Protein AF-A0A6I3FKN2-F1 (afdb_monomer)

Foldseek 3Di:
DEEEQEAAQPEPPPCNHPVNSVVVQVPDPDNYDYHYDHDYPCLCVDPPHPSVVRVVVSVVVSCCVVPND

Secondary structure (DSSP, 8-state):
--EEEEEETT--STT--HHHHHHHHHT--SSEEEEEESS-GGGGTSTTSHHHHHHHHHHHHHHHHHH--

Solvent-accessible surface area (backbone atoms only — not comparable to full-atom values): 4068 Å² total; per-residue (Å²): 110,80,42,82,45,77,41,36,64,57,19,78,50,87,84,45,32,51,70,51,47,50,52,57,57,66,68,54,92,47,60,70,46,80,45,81,36,68,39,38,80,61,32,71,76,43,83,90,36,69,37,23,51,53,52,52,52,51,51,52,53,49,50,42,75,75,69,57,127

Radius of gyration: 12.51 Å; Cα contacts (8 Å, |Δi|>4): 88; chains: 1; bounding box: 21×29×31 Å

Nearest PDB structures (foldseek):
  6ecf-assembly2_B  TM=6.279E-01  e=6.506E+00  Streptomyces tsusimaensis
  6pac-assembly1_B  TM=3.566E-01  e=6.985E+00  Escherichia coli K-12
  6pa8-assembly1_B-2  TM=3.664E-01  e=9.280E+00  Escherichia coli K-12

pLDDT: mean 91.46, std 6.45, range [59.31, 97.56]

Sequence (69 aa):
MPTLFVIATDDQQPVCELLTNRRCFDLINAPKQLTEITGGHFGLAYRDTEPYRLATSATIKFLHSVFGS

Mean predicted aligned error: 3.38 Å

Structure (mmCIF, N/CA/C/O backbone):
data_AF-A0A6I3FKN2-F1
#
_entry.id   AF-A0A6I3FKN2-F1
#
loop_
_atom_site.group_PDB
_atom_site.id
_atom_site.type_symbol
_atom_site.label_atom_id
_atom_site.label_alt_id
_atom_site.label_comp_id
_atom_site.label_asym_id
_atom_site.label_entity_id
_atom_site.label_seq_id
_atom_site.pdbx_PDB_ins_code
_atom_site.Cartn_x
_atom_site.Cartn_y
_atom_site.Cartn_z
_atom_site.occupancy
_atom_site.B_iso_or_equiv
_atom_site.auth_seq_id
_atom_site.auth_comp_id
_atom_site.auth_asym_id
_atom_site.auth_atom_id
_atom_site.pdbx_PDB_model_num
ATOM 1 N N . MET A 1 1 ? -11.662 6.630 10.272 1.00 88.81 1 MET A N 1
ATOM 2 C CA . MET A 1 1 ? -11.678 5.151 10.311 1.00 88.81 1 MET A CA 1
ATOM 3 C C . MET A 1 1 ? -10.243 4.652 10.304 1.00 88.81 1 MET A C 1
ATOM 5 O O . MET A 1 1 ? -9.417 5.347 9.713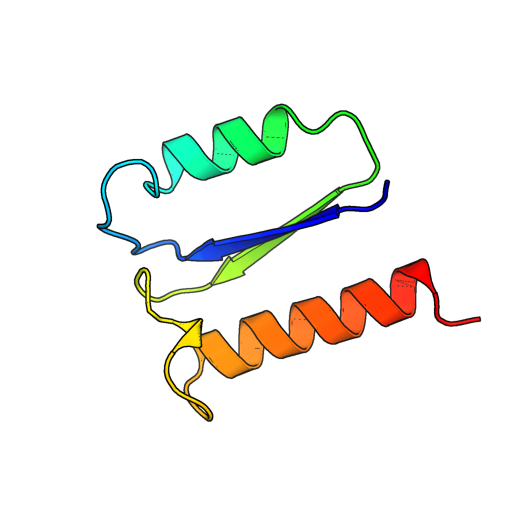 1.00 88.81 1 MET A O 1
ATOM 9 N N . PRO A 1 2 ? -9.923 3.517 10.953 1.00 95.94 2 PRO A N 1
ATOM 10 C CA . PRO A 1 2 ? -8.618 2.882 10.801 1.00 95.94 2 PRO A CA 1
ATOM 11 C C . PRO A 1 2 ? -8.279 2.710 9.318 1.00 95.94 2 PRO A C 1
ATOM 13 O O . PRO A 1 2 ? -9.148 2.313 8.544 1.00 95.94 2 PRO A O 1
ATOM 16 N N . THR A 1 3 ? -7.050 3.029 8.916 1.00 97.38 3 THR A N 1
ATOM 17 C CA . THR A 1 3 ? -6.626 2.990 7.507 1.00 97.38 3 THR A CA 1
ATOM 18 C C . THR A 1 3 ? -5.309 2.237 7.354 1.00 97.38 3 THR A C 1
ATOM 20 O O . THR A 1 3 ? -4.326 2.575 8.009 1.00 97.38 3 THR A O 1
ATOM 23 N N . LEU A 1 4 ? -5.268 1.254 6.458 1.00 97.56 4 LEU A N 1
ATOM 24 C CA . LEU A 1 4 ? -4.020 0.709 5.931 1.00 97.56 4 LEU A CA 1
ATOM 25 C C . LEU A 1 4 ? -3.697 1.418 4.618 1.00 97.56 4 LEU A C 1
ATOM 27 O O . LEU A 1 4 ? -4.529 1.448 3.714 1.00 97.56 4 LEU A O 1
ATOM 31 N N . PHE A 1 5 ? -2.487 1.952 4.513 1.00 96.25 5 PHE A N 1
ATOM 32 C CA . PHE A 1 5 ? -1.958 2.552 3.296 1.00 96.25 5 PHE A CA 1
ATOM 33 C C . PHE A 1 5 ? -0.801 1.686 2.793 1.00 96.25 5 PHE A C 1
ATOM 35 O O . PHE A 1 5 ? 0.153 1.441 3.533 1.00 96.25 5 PHE A O 1
ATOM 42 N N . VAL A 1 6 ? -0.892 1.193 1.558 1.00 94.81 6 VAL A N 1
ATOM 43 C CA . VAL A 1 6 ? 0.152 0.367 0.935 1.00 94.81 6 VAL A CA 1
ATOM 44 C C . VAL A 1 6 ? 0.780 1.159 -0.203 1.00 94.81 6 VAL A C 1
ATOM 46 O O . VAL A 1 6 ? 0.062 1.601 -1.095 1.00 94.81 6 VAL A O 1
ATOM 49 N N . ILE A 1 7 ? 2.100 1.350 -0.167 1.00 94.31 7 ILE A N 1
ATOM 50 C CA . ILE A 1 7 ? 2.841 2.107 -1.182 1.00 94.31 7 ILE A CA 1
ATOM 51 C C . ILE A 1 7 ? 3.792 1.173 -1.921 1.00 94.31 7 ILE A C 1
ATOM 53 O O . ILE A 1 7 ? 4.646 0.540 -1.306 1.00 94.31 7 ILE A O 1
ATOM 57 N N . ALA A 1 8 ? 3.668 1.143 -3.243 1.00 92.69 8 ALA A N 1
ATOM 58 C CA . ALA A 1 8 ? 4.675 0.608 -4.146 1.00 92.69 8 ALA A CA 1
ATOM 59 C C . ALA A 1 8 ? 5.818 1.633 -4.290 1.00 92.69 8 ALA A C 1
ATOM 61 O O . ALA A 1 8 ? 5.591 2.749 -4.754 1.00 92.69 8 ALA A O 1
ATOM 62 N N . THR A 1 9 ? 7.033 1.299 -3.847 1.00 91.50 9 THR A N 1
ATOM 63 C CA . THR A 1 9 ? 8.153 2.263 -3.797 1.00 91.50 9 THR A CA 1
ATOM 64 C C . THR A 1 9 ? 8.715 2.614 -5.169 1.00 91.50 9 THR A C 1
ATOM 66 O O . THR A 1 9 ? 9.292 3.688 -5.324 1.00 91.50 9 THR A O 1
ATOM 69 N N . ASP A 1 10 ? 8.512 1.736 -6.152 1.00 89.75 10 ASP A N 1
ATOM 70 C CA . ASP A 1 10 ? 9.002 1.885 -7.524 1.00 89.75 10 ASP A CA 1
ATOM 71 C C . ASP A 1 10 ? 7.856 2.215 -8.494 1.00 89.75 10 ASP A C 1
ATOM 73 O O . ASP A 1 10 ? 7.954 1.961 -9.698 1.00 89.75 10 ASP A O 1
ATOM 77 N N . ASP A 1 11 ? 6.738 2.742 -7.980 1.00 87.56 11 ASP A N 1
ATOM 78 C CA . ASP A 1 11 ? 5.627 3.182 -8.814 1.00 87.56 11 ASP A CA 1
ATOM 79 C C . ASP A 1 11 ? 6.032 4.408 -9.648 1.00 87.56 11 ASP A C 1
ATOM 81 O O . ASP A 1 11 ? 6.378 5.469 -9.126 1.00 87.56 11 ASP A O 1
ATOM 85 N N . GLN A 1 12 ? 6.011 4.227 -10.968 1.00 85.81 12 GLN A N 1
ATOM 86 C CA . GLN A 1 12 ? 6.336 5.247 -11.964 1.00 85.81 12 GLN A CA 1
ATOM 87 C C . GLN A 1 12 ? 5.083 5.868 -12.592 1.00 85.81 12 GLN A C 1
ATOM 89 O O . GLN A 1 12 ? 5.202 6.688 -13.503 1.00 85.81 12 GLN A O 1
ATOM 94 N N . GLN A 1 13 ? 3.880 5.468 -12.160 1.00 88.94 13 GLN A N 1
ATOM 95 C CA . GLN A 1 13 ? 2.669 6.141 -12.603 1.00 88.94 13 GLN A CA 1
ATOM 96 C C . GLN A 1 13 ? 2.641 7.567 -12.043 1.00 88.94 13 GLN A C 1
ATOM 98 O O . GLN A 1 13 ? 2.878 7.765 -10.847 1.00 88.94 13 GLN A O 1
ATOM 103 N N . PRO A 1 14 ? 2.341 8.569 -12.888 1.00 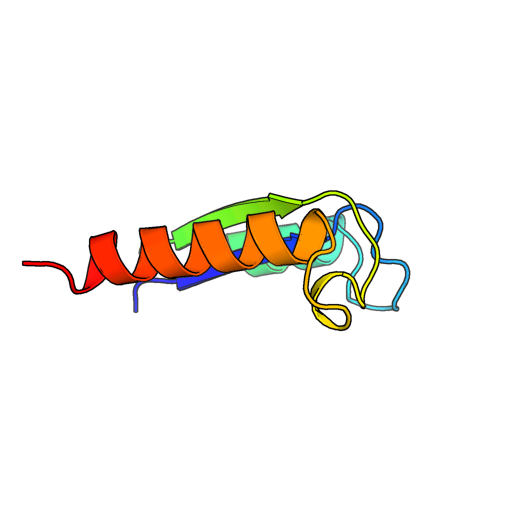86.81 14 PRO A N 1
ATOM 104 C CA . PRO A 1 14 ? 2.207 9.946 -12.437 1.00 86.81 14 PRO A CA 1
ATOM 105 C C . PRO A 1 14 ? 1.235 10.058 -11.261 1.00 86.81 14 PRO A C 1
ATOM 107 O O . PRO A 1 14 ? 0.184 9.419 -11.272 1.00 86.81 14 PRO A O 1
ATOM 110 N N . VAL A 1 15 ? 1.558 10.904 -10.277 1.00 85.00 15 VAL A N 1
ATOM 111 C CA . VAL A 1 15 ? 0.772 11.126 -9.042 1.00 85.00 15 VAL A CA 1
ATOM 112 C C . VAL A 1 15 ? 0.849 9.964 -8.035 1.00 85.00 15 VAL A C 1
ATOM 114 O O . VAL A 1 15 ? 0.429 10.110 -6.887 1.00 85.00 15 VAL A O 1
ATOM 117 N N . CYS A 1 16 ? 1.441 8.829 -8.406 1.00 86.38 16 CYS A N 1
ATOM 118 C CA . CYS A 1 16 ? 1.691 7.705 -7.504 1.00 86.38 16 CYS A CA 1
ATOM 119 C C . CYS A 1 16 ? 3.143 7.660 -7.004 1.00 86.38 16 CYS A C 1
ATOM 121 O O . CYS A 1 16 ? 3.557 6.665 -6.407 1.00 86.38 16 CYS A O 1
ATOM 123 N N . GLU A 1 17 ? 3.917 8.734 -7.185 1.00 91.44 17 GLU A N 1
ATOM 124 C CA . GLU A 1 17 ? 5.305 8.769 -6.737 1.00 91.44 17 GLU A CA 1
ATOM 125 C C . GLU A 1 17 ? 5.385 8.592 -5.215 1.00 91.44 17 GLU A C 1
ATOM 127 O O . 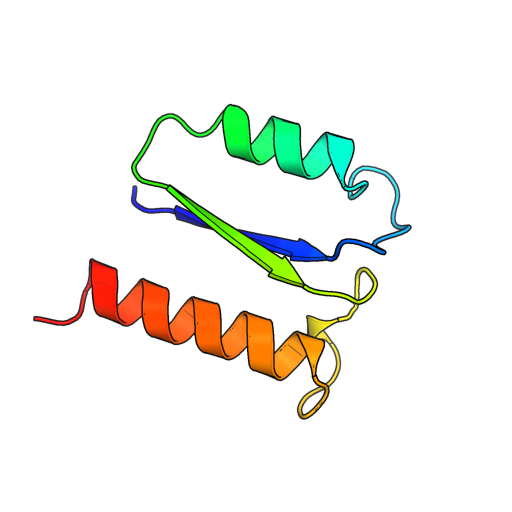GLU A 1 17 ? 4.527 9.066 -4.461 1.00 91.44 17 GLU A O 1
ATOM 132 N N . LEU A 1 18 ? 6.466 7.967 -4.740 1.00 91.25 18 LEU A N 1
ATOM 133 C CA . LEU A 1 18 ? 6.675 7.684 -3.317 1.00 91.25 18 LEU A CA 1
ATOM 134 C C . LEU A 1 18 ? 6.481 8.924 -2.426 1.00 91.25 18 LEU A C 1
ATOM 136 O O . LEU A 1 18 ? 5.838 8.853 -1.379 1.00 91.25 18 LEU A O 1
ATOM 140 N N . LEU A 1 19 ? 7.003 10.080 -2.850 1.00 92.88 19 LEU A N 1
ATOM 141 C CA . LEU A 1 19 ? 6.866 11.331 -2.102 1.00 92.88 19 LEU A CA 1
ATOM 142 C C . LEU A 1 19 ? 5.406 11.805 -2.029 1.00 92.88 19 LEU A C 1
ATOM 144 O O . LEU A 1 19 ? 4.967 12.272 -0.977 1.00 92.88 19 LEU A O 1
ATOM 148 N N . THR A 1 20 ? 4.662 11.682 -3.128 1.00 93.69 20 THR A N 1
ATOM 149 C CA . THR A 1 20 ? 3.244 12.050 -3.207 1.00 93.69 20 THR A CA 1
ATOM 150 C C . THR A 1 20 ? 2.419 11.158 -2.281 1.00 93.69 20 THR A C 1
ATOM 152 O O . THR A 1 20 ? 1.702 11.663 -1.417 1.00 93.69 20 THR A O 1
ATOM 155 N N . ASN A 1 21 ? 2.602 9.839 -2.367 1.00 94.69 21 ASN A N 1
ATOM 156 C CA . ASN A 1 21 ? 1.893 8.875 -1.526 1.00 94.69 21 ASN A CA 1
ATOM 157 C C . ASN A 1 21 ? 2.200 9.040 -0.028 1.00 94.69 21 ASN A C 1
ATOM 159 O O . ASN A 1 21 ? 1.286 8.974 0.796 1.00 94.69 21 ASN A O 1
ATOM 163 N N . ARG A 1 22 ? 3.454 9.332 0.348 1.00 95.62 22 ARG A N 1
ATOM 164 C CA . ARG A 1 22 ? 3.809 9.634 1.747 1.00 95.62 22 ARG A CA 1
ATOM 165 C C . ARG A 1 22 ? 3.094 10.880 2.268 1.00 95.62 22 ARG A C 1
ATOM 167 O O . ARG A 1 22 ? 2.542 10.846 3.363 1.00 95.62 22 ARG A O 1
ATOM 174 N N . ARG A 1 23 ? 3.000 11.943 1.462 1.00 96.31 23 ARG A N 1
ATOM 175 C CA . ARG A 1 23 ? 2.216 13.138 1.828 1.00 96.31 23 ARG A CA 1
ATOM 176 C C . ARG A 1 23 ? 0.735 12.809 2.011 1.00 96.31 23 ARG A C 1
ATOM 178 O O . ARG A 1 23 ? 0.130 13.276 2.971 1.00 96.31 23 ARG A O 1
ATOM 185 N N . CYS A 1 24 ? 0.153 11.990 1.134 1.00 95.50 24 CYS A N 1
ATOM 186 C CA . CYS A 1 24 ? -1.225 11.521 1.299 1.00 95.50 24 CYS A CA 1
ATOM 187 C C . CYS A 1 24 ? -1.408 10.755 2.615 1.00 95.50 24 CYS A C 1
ATOM 189 O O . CYS A 1 24 ? -2.368 11.014 3.338 1.00 95.50 24 CYS A O 1
ATOM 191 N N . PHE A 1 25 ? -0.473 9.865 2.957 1.00 97.06 25 PHE A N 1
ATOM 192 C CA . PHE A 1 25 ? -0.488 9.151 4.231 1.00 97.06 25 PHE A CA 1
ATOM 193 C C . PHE A 1 25 ? -0.415 10.106 5.432 1.00 97.06 25 PHE A C 1
ATOM 195 O O . PHE A 1 25 ? -1.179 9.955 6.390 1.00 97.06 25 PHE A O 1
ATOM 202 N N . ASP A 1 26 ? 0.450 11.119 5.387 1.00 97.19 26 ASP A N 1
ATOM 203 C CA . ASP A 1 26 ? 0.613 12.097 6.468 1.00 97.19 26 ASP A CA 1
ATOM 204 C C . ASP A 1 26 ? -0.669 12.892 6.743 1.00 97.19 26 ASP A C 1
ATOM 206 O O . ASP A 1 26 ? -0.999 13.128 7.906 1.00 97.19 26 ASP A O 1
ATOM 210 N N . LEU A 1 27 ? -1.446 13.201 5.702 1.00 97.19 27 LEU A N 1
ATOM 211 C CA . LEU A 1 27 ? -2.716 13.930 5.803 1.00 97.19 27 LEU A CA 1
ATOM 212 C C . LEU A 1 27 ? -3.855 13.133 6.463 1.00 97.19 27 LEU A C 1
ATOM 214 O O . LEU A 1 27 ? -4.869 13.717 6.851 1.00 97.19 27 LEU A O 1
ATOM 218 N N . ILE A 1 28 ? -3.719 11.814 6.618 1.00 97.25 28 ILE A N 1
ATOM 219 C CA . ILE A 1 28 ? -4.734 10.994 7.290 1.00 97.25 28 ILE A CA 1
ATOM 220 C C . ILE A 1 28 ? -4.749 11.331 8.789 1.00 97.25 28 ILE A C 1
ATOM 222 O O . ILE A 1 28 ? -3.801 11.015 9.514 1.00 97.25 28 ILE A O 1
ATOM 226 N N . ASN A 1 29 ? -5.853 11.927 9.254 1.00 96.62 29 ASN A N 1
ATOM 227 C CA . ASN A 1 29 ? -6.117 12.256 10.660 1.00 96.62 29 ASN A CA 1
ATOM 228 C C . ASN A 1 29 ? -7.005 11.191 11.339 1.00 96.62 29 ASN A C 1
ATOM 230 O O . ASN A 1 29 ? -8.137 11.448 11.748 1.00 96.62 29 ASN A O 1
ATOM 234 N N . ALA A 1 30 ? -6.515 9.954 11.366 1.00 95.69 30 ALA A N 1
ATOM 235 C CA . ALA A 1 30 ? -7.151 8.790 11.985 1.00 95.69 30 ALA A CA 1
ATOM 236 C C . ALA A 1 30 ? -6.078 7.719 12.276 1.00 95.69 30 ALA A C 1
ATOM 238 O O . ALA A 1 30 ? -4.969 7.838 11.746 1.00 95.69 30 ALA A O 1
ATOM 239 N N . PRO A 1 31 ? -6.374 6.659 13.062 1.00 96.19 31 PRO A N 1
ATOM 240 C CA . PRO A 1 31 ? -5.459 5.531 13.205 1.00 96.19 31 PRO A CA 1
ATOM 241 C C . PRO A 1 31 ? -5.047 5.001 11.831 1.00 96.19 31 PRO A C 1
ATOM 243 O O . PRO A 1 31 ? -5.900 4.681 11.000 1.00 96.19 31 PRO A O 1
ATOM 246 N N . LYS A 1 32 ? -3.742 4.946 11.579 1.00 97.25 32 LYS A N 1
ATOM 24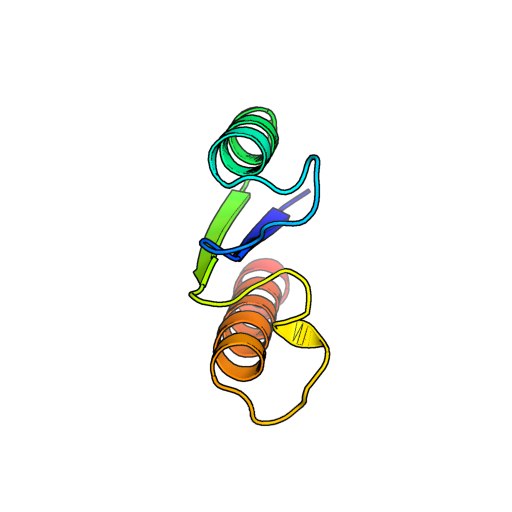7 C CA . LYS A 1 32 ? -3.197 4.621 10.264 1.00 97.25 32 LYS A CA 1
ATOM 248 C C . LYS A 1 32 ? -1.983 3.711 10.375 1.00 97.25 32 LYS A C 1
ATOM 250 O O . LYS A 1 32 ? -1.207 3.823 11.319 1.00 97.25 32 LYS A O 1
ATOM 255 N N . GLN A 1 33 ? -1.839 2.815 9.408 1.00 97.50 33 GLN A N 1
ATOM 256 C CA . GLN A 1 33 ? -0.699 1.917 9.252 1.00 97.50 33 GLN A CA 1
ATOM 257 C C . GLN A 1 33 ? -0.148 2.068 7.837 1.00 97.50 33 GLN A C 1
ATOM 259 O O . GLN A 1 33 ? -0.918 2.195 6.885 1.00 97.50 33 GLN A O 1
ATOM 264 N N . LEU A 1 34 ? 1.175 2.052 7.712 1.00 96.81 34 LEU A N 1
ATOM 265 C CA . LEU A 1 34 ? 1.871 2.131 6.434 1.00 96.81 34 LEU A CA 1
ATOM 266 C C . LEU A 1 34 ? 2.560 0.798 6.147 1.00 96.81 34 LEU A C 1
ATOM 268 O O . LEU A 1 34 ? 3.203 0.224 7.023 1.00 96.81 34 LEU A O 1
ATOM 272 N N . THR A 1 35 ? 2.444 0.312 4.917 1.00 96.00 35 THR A N 1
ATOM 273 C CA . THR A 1 35 ? 3.254 -0.789 4.393 1.00 96.00 35 THR A CA 1
ATOM 274 C C . THR A 1 35 ? 3.874 -0.349 3.078 1.00 96.00 35 THR A C 1
ATOM 276 O O . THR A 1 35 ? 3.162 -0.047 2.126 1.00 96.00 35 THR A O 1
ATOM 279 N N . GLU A 1 36 ? 5.198 -0.315 3.022 1.00 94.44 36 GLU A N 1
ATOM 280 C CA . GLU A 1 36 ? 5.931 -0.076 1.780 1.00 94.44 36 GLU A CA 1
ATOM 281 C C . GLU A 1 36 ? 6.331 -1.427 1.176 1.00 94.44 36 GLU A C 1
ATOM 283 O O . GLU A 1 36 ? 6.793 -2.3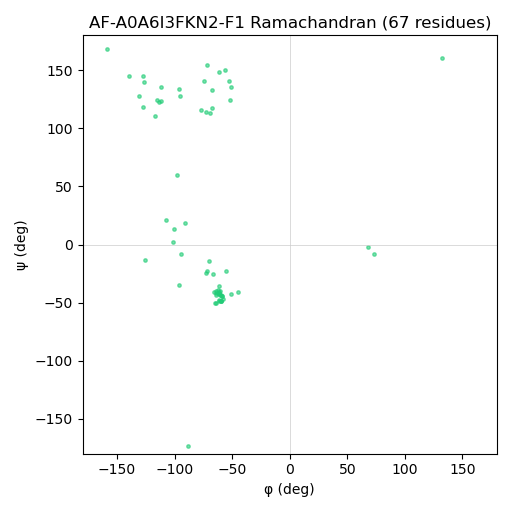21 1.888 1.00 94.44 36 GLU A O 1
ATOM 288 N N . ILE A 1 37 ? 6.110 -1.591 -0.126 1.00 92.69 37 ILE A N 1
ATOM 289 C CA . ILE A 1 37 ? 6.469 -2.786 -0.892 1.00 92.69 37 ILE A CA 1
ATOM 290 C C . ILE A 1 37 ? 7.297 -2.382 -2.109 1.00 92.69 37 ILE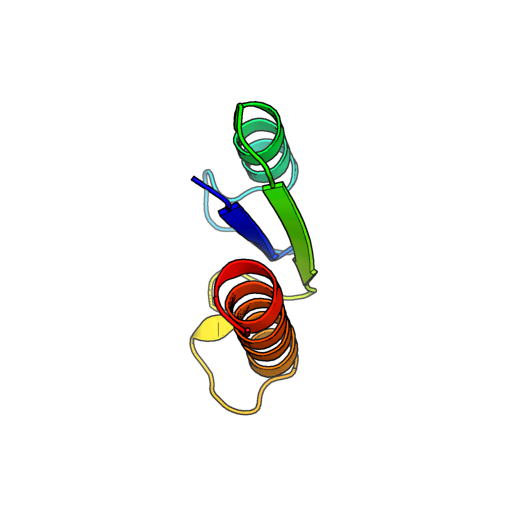 A C 1
ATOM 292 O O . ILE A 1 37 ? 7.042 -1.352 -2.732 1.00 92.69 37 ILE A O 1
ATOM 296 N N . THR A 1 38 ? 8.259 -3.219 -2.476 1.00 88.81 38 THR A N 1
ATOM 297 C CA . THR A 1 38 ? 8.991 -3.094 -3.742 1.00 88.81 38 THR A CA 1
ATOM 298 C C . THR A 1 38 ? 8.093 -3.540 -4.896 1.00 88.81 38 THR A C 1
ATOM 300 O O . THR A 1 38 ? 7.339 -4.505 -4.752 1.00 88.81 38 THR A O 1
ATOM 303 N N . GLY A 1 39 ? 8.155 -2.851 -6.035 1.00 81.31 39 GLY A N 1
ATOM 304 C CA . GLY A 1 39 ? 7.286 -3.094 -7.191 1.00 81.31 39 GLY A CA 1
ATOM 305 C C . GLY A 1 39 ? 6.667 -1.814 -7.750 1.00 81.31 39 GLY A C 1
ATOM 306 O O . GLY A 1 39 ? 6.622 -0.791 -7.075 1.00 81.31 39 GLY A O 1
ATOM 307 N N . GLY A 1 40 ? 6.206 -1.869 -9.002 1.00 83.81 40 GLY A N 1
ATOM 308 C CA . GLY A 1 40 ? 5.520 -0.751 -9.661 1.00 83.81 40 GLY A CA 1
ATOM 309 C C . GLY A 1 40 ? 4.006 -0.753 -9.428 1.00 83.81 40 GLY A C 1
ATOM 310 O O . GLY A 1 40 ? 3.477 -1.606 -8.715 1.00 83.81 40 GLY A O 1
ATOM 311 N N . HIS A 1 41 ? 3.294 0.147 -10.111 1.00 86.38 41 HIS A N 1
ATOM 312 C CA . HIS A 1 41 ? 1.836 0.327 -10.017 1.00 86.38 41 HIS A CA 1
ATOM 313 C C . HIS A 1 41 ? 1.010 -0.964 -10.029 1.00 86.38 41 HIS A C 1
ATOM 315 O O . HIS A 1 41 ? 0.043 -1.137 -9.291 1.00 86.38 41 HIS A O 1
ATOM 321 N N . PHE A 1 42 ? 1.418 -1.907 -10.877 1.00 83.00 42 PHE A N 1
ATOM 322 C CA . PHE A 1 42 ? 0.723 -3.171 -11.090 1.00 83.00 42 PHE A CA 1
ATOM 323 C C . PHE A 1 42 ? 1.207 -4.292 -10.163 1.00 83.00 42 PHE A C 1
ATOM 325 O O . PHE A 1 42 ? 0.950 -5.461 -10.442 1.00 83.00 42 PHE A O 1
ATOM 332 N N . GLY A 1 43 ? 1.879 -3.974 -9.050 1.00 77.00 43 GLY A N 1
ATOM 333 C CA . GLY A 1 43 ? 2.348 -4.966 -8.074 1.00 77.00 43 GLY A CA 1
ATOM 334 C C . GLY A 1 43 ? 1.231 -5.867 -7.526 1.00 77.00 43 GLY A C 1
ATOM 335 O O . GLY A 1 43 ? 1.487 -6.998 -7.125 1.00 77.00 43 GLY A O 1
ATOM 336 N N . LEU A 1 44 ? -0.022 -5.403 -7.579 1.00 79.06 44 LEU A N 1
ATOM 337 C CA . LEU A 1 44 ? -1.212 -6.169 -7.197 1.00 79.06 44 LEU A CA 1
ATOM 338 C C . LEU A 1 44 ? -1.921 -6.884 -8.357 1.00 79.06 44 LEU A C 1
ATOM 340 O O . LEU A 1 44 ? -2.839 -7.665 -8.114 1.00 79.06 44 LEU A O 1
ATOM 344 N N . ALA A 1 45 ? -1.534 -6.634 -9.609 1.00 84.25 45 ALA A N 1
ATOM 345 C CA . ALA A 1 45 ? -2.236 -7.178 -10.772 1.00 84.25 45 ALA A CA 1
ATOM 346 C C . ALA A 1 45 ? -1.988 -8.683 -10.968 1.00 84.25 45 ALA A C 1
ATOM 348 O O . ALA A 1 45 ? -2.813 -9.376 -11.562 1.00 84.25 45 ALA A O 1
ATOM 349 N N . TYR A 1 46 ? -0.868 -9.197 -10.454 1.00 83.88 46 TYR A N 1
ATOM 350 C CA . TYR A 1 46 ? -0.427 -10.568 -10.683 1.00 83.88 46 TYR A CA 1
ATOM 351 C C . TYR A 1 46 ? -0.387 -11.351 -9.373 1.00 83.88 46 TYR A C 1
ATOM 353 O O . TYR A 1 46 ? 0.465 -11.114 -8.511 1.00 83.88 46 TYR A O 1
ATOM 361 N N . ARG A 1 47 ? -1.307 -12.313 -9.248 1.00 82.12 47 ARG A N 1
ATOM 362 C CA . ARG A 1 47 ? -1.330 -13.277 -8.142 1.00 82.12 47 ARG A CA 1
ATOM 363 C C . ARG A 1 47 ? 0.009 -14.026 -8.067 1.00 82.12 47 ARG A C 1
ATOM 365 O O . ARG A 1 47 ? 0.696 -14.190 -9.070 1.00 82.12 47 ARG A O 1
ATOM 372 N N . ASP A 1 48 ? 0.383 -14.428 -6.856 1.00 86.06 48 ASP A N 1
ATOM 373 C CA . ASP A 1 48 ? 1.604 -15.181 -6.521 1.00 86.06 48 ASP A CA 1
ATOM 374 C C . ASP A 1 48 ? 2.937 -14.438 -6.686 1.00 86.06 48 ASP A C 1
ATOM 376 O O . ASP A 1 48 ? 3.981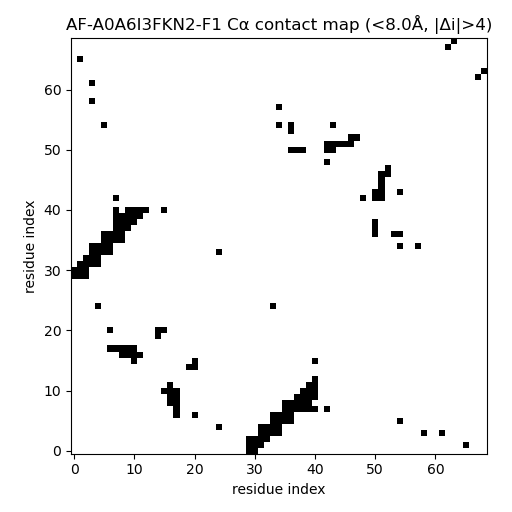 -14.958 -6.283 1.00 86.06 48 ASP A O 1
ATOM 380 N N . THR A 1 49 ? 2.923 -13.189 -7.156 1.00 90.19 49 THR A N 1
ATOM 381 C CA . THR A 1 49 ? 4.098 -12.313 -7.091 1.00 90.19 49 THR A CA 1
ATOM 382 C C . THR A 1 49 ? 4.377 -11.852 -5.660 1.00 90.19 49 THR A C 1
ATOM 384 O O . THR A 1 49 ? 3.491 -11.807 -4.804 1.00 90.19 49 THR A O 1
ATOM 387 N N . GLU A 1 50 ? 5.632 -11.516 -5.369 1.00 90.62 50 GLU A N 1
ATOM 388 C CA . GLU A 1 50 ? 6.019 -11.026 -4.045 1.00 90.62 50 GLU A CA 1
ATOM 389 C C . GLU A 1 50 ? 5.253 -9.762 -3.605 1.00 90.62 50 GLU A C 1
ATOM 391 O O . GLU A 1 50 ? 4.704 -9.795 -2.498 1.00 90.62 50 GL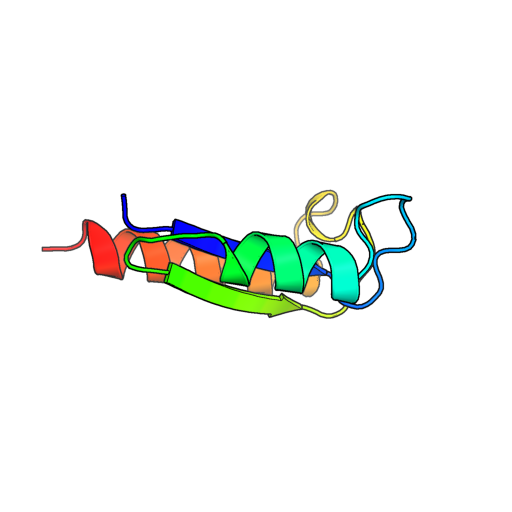U A O 1
ATOM 396 N N . PRO A 1 51 ? 5.103 -8.709 -4.436 1.00 90.88 51 PRO A N 1
ATOM 397 C CA . PRO A 1 51 ? 4.366 -7.509 -4.037 1.00 90.88 51 PRO A CA 1
ATOM 398 C C . PRO A 1 51 ? 2.902 -7.825 -3.702 1.00 90.88 51 PRO A C 1
ATOM 400 O O . PRO A 1 51 ? 2.379 -7.351 -2.691 1.00 90.88 51 PRO A O 1
ATOM 403 N N . TYR A 1 52 ? 2.266 -8.711 -4.480 1.00 91.88 52 TYR A N 1
ATOM 404 C CA . TYR A 1 52 ? 0.912 -9.197 -4.212 1.00 91.88 52 TYR A CA 1
ATOM 405 C C . TYR A 1 52 ? 0.806 -9.889 -2.850 1.00 91.88 52 TYR A C 1
ATOM 407 O O . TYR A 1 52 ? -0.096 -9.583 -2.064 1.00 91.88 52 TYR A O 1
ATOM 415 N N . ARG A 1 53 ? 1.728 -10.812 -2.541 1.00 93.19 53 ARG A N 1
ATOM 416 C CA . ARG A 1 53 ? 1.724 -11.546 -1.264 1.00 93.19 53 ARG A CA 1
ATOM 417 C C . ARG A 1 53 ? 1.946 -10.617 -0.077 1.00 93.19 53 ARG A C 1
ATOM 419 O O . ARG A 1 53 ? 1.267 -10.780 0.936 1.00 93.19 53 ARG A O 1
ATOM 426 N N . LEU A 1 54 ? 2.867 -9.660 -0.188 1.00 93.38 54 LEU A N 1
ATOM 427 C CA . LEU A 1 54 ? 3.167 -8.700 0.876 1.00 93.38 54 LEU A CA 1
ATOM 428 C C . LEU A 1 54 ? 1.969 -7.793 1.158 1.00 93.38 54 LEU A C 1
ATOM 430 O O . LEU A 1 54 ? 1.525 -7.708 2.303 1.00 93.38 54 LEU A O 1
ATOM 434 N N . ALA A 1 55 ? 1.397 -7.191 0.116 1.00 93.44 55 ALA A N 1
ATOM 435 C CA . ALA A 1 55 ? 0.232 -6.327 0.246 1.00 93.44 55 ALA A CA 1
ATOM 436 C C . ALA A 1 55 ? -0.983 -7.081 0.802 1.00 93.44 55 ALA A C 1
ATOM 438 O O . ALA A 1 55 ? -1.588 -6.636 1.772 1.00 93.44 55 ALA A O 1
ATOM 439 N N . THR A 1 56 ? -1.289 -8.266 0.263 1.00 94.25 56 THR A N 1
ATOM 440 C CA . THR A 1 56 ? -2.410 -9.093 0.740 1.00 94.25 56 THR A CA 1
ATOM 441 C C . THR A 1 56 ? -2.213 -9.504 2.199 1.00 94.25 56 THR A C 1
ATOM 443 O O . THR A 1 56 ? -3.143 -9.430 3.001 1.00 94.25 56 THR A O 1
ATOM 446 N N . SER A 1 57 ? -0.991 -9.887 2.580 1.00 95.06 57 SER A N 1
ATOM 447 C CA . SER A 1 57 ? -0.667 -10.245 3.965 1.00 95.06 57 SER A CA 1
ATOM 448 C C . SER A 1 57 ? -0.819 -9.057 4.915 1.00 95.06 57 SER A C 1
ATOM 450 O O . SER A 1 57 ? -1.330 -9.223 6.022 1.00 95.06 57 SER A O 1
ATOM 452 N N . ALA A 1 58 ? -0.404 -7.858 4.494 1.00 96.00 58 ALA A N 1
ATOM 453 C CA . ALA A 1 58 ? -0.607 -6.630 5.257 1.00 96.00 58 ALA A CA 1
ATOM 454 C C . ALA A 1 58 ? -2.100 -6.310 5.412 1.00 96.00 58 ALA A C 1
ATOM 456 O O . ALA A 1 58 ? -2.547 -6.022 6.521 1.00 96.00 58 ALA A O 1
ATOM 457 N N . THR A 1 59 ? -2.890 -6.449 4.343 1.00 95.62 59 THR A N 1
ATOM 458 C CA . THR A 1 59 ? -4.348 -6.271 4.383 1.00 95.62 59 THR A CA 1
ATOM 459 C C . THR A 1 59 ? -5.012 -7.239 5.355 1.00 95.62 59 THR A C 1
ATOM 461 O O . THR A 1 59 ? -5.784 -6.803 6.204 1.00 95.62 59 THR A O 1
ATOM 464 N N . ILE A 1 60 ? -4.688 -8.533 5.293 1.00 96.56 60 ILE A N 1
ATOM 465 C CA . ILE A 1 60 ? -5.249 -9.542 6.204 1.00 96.56 60 ILE A CA 1
ATOM 466 C C . ILE A 1 60 ? -4.902 -9.206 7.660 1.00 96.56 60 ILE A C 1
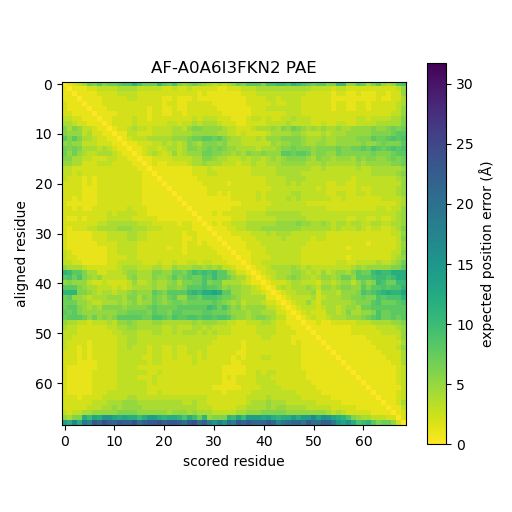ATOM 468 O O . ILE A 1 60 ? -5.791 -9.166 8.510 1.00 96.56 60 ILE A O 1
ATOM 472 N N . LYS A 1 61 ? -3.629 -8.902 7.951 1.00 96.75 61 LYS A N 1
ATOM 473 C CA . LYS A 1 61 ? -3.184 -8.510 9.300 1.00 96.75 61 LYS A CA 1
ATOM 474 C C . LYS A 1 61 ? -3.914 -7.268 9.805 1.00 96.75 61 LYS A C 1
ATOM 476 O O . LYS A 1 61 ? -4.361 -7.250 10.949 1.00 96.75 61 LYS A O 1
ATOM 481 N N . PHE A 1 62 ? -4.064 -6.255 8.957 1.00 97.19 62 PHE A N 1
ATOM 482 C CA . PHE A 1 62 ? -4.783 -5.035 9.299 1.00 97.19 62 PHE A CA 1
ATOM 483 C C . PHE A 1 62 ? -6.251 -5.324 9.629 1.00 97.19 62 PHE A C 1
ATOM 485 O O . PHE A 1 62 ? -6.727 -4.906 10.683 1.00 97.19 62 PHE A O 1
ATOM 492 N N . LEU A 1 63 ? -6.947 -6.092 8.787 1.00 96.69 63 LEU A N 1
ATOM 493 C CA . LEU A 1 63 ? -8.345 -6.458 9.018 1.00 96.69 63 LEU A CA 1
ATOM 494 C C . LEU A 1 63 ? -8.519 -7.231 10.330 1.00 96.69 63 LEU A C 1
ATOM 496 O O . LEU A 1 63 ? -9.414 -6.901 11.105 1.00 96.69 63 LEU A O 1
ATOM 500 N N . HIS A 1 64 ? -7.635 -8.185 10.632 1.00 96.69 64 HIS A N 1
ATOM 501 C CA . HIS A 1 64 ? -7.635 -8.854 11.934 1.00 96.69 64 HIS A CA 1
ATOM 502 C C . HIS A 1 64 ? -7.376 -7.885 13.090 1.00 96.69 64 HIS A C 1
ATOM 504 O O . HIS A 1 64 ? -8.048 -7.980 14.104 1.00 96.69 64 HIS A O 1
ATOM 510 N N . SER A 1 65 ? -6.459 -6.925 12.949 1.00 93.75 65 SER A N 1
ATOM 511 C CA . SER A 1 65 ? -6.181 -5.956 14.020 1.00 93.75 65 SER A CA 1
ATOM 512 C C . SER A 1 65 ? -7.342 -4.996 14.306 1.00 93.75 65 SER A C 1
ATOM 514 O O . SER A 1 65 ? -7.437 -4.463 15.407 1.00 93.75 65 SER A O 1
ATOM 516 N N . VAL A 1 66 ? -8.206 -4.752 13.316 1.00 94.50 66 VAL A N 1
ATOM 517 C CA . VAL A 1 66 ? -9.322 -3.803 13.427 1.00 94.50 66 VAL A CA 1
ATOM 518 C C . VAL A 1 66 ? -10.633 -4.500 13.792 1.00 94.50 66 VAL A C 1
ATOM 520 O O . VAL A 1 66 ? -11.445 -3.919 14.507 1.00 94.50 66 VAL A O 1
ATOM 523 N N . PHE A 1 67 ? -10.851 -5.721 13.299 1.00 92.69 67 PHE A N 1
ATOM 524 C CA . PHE A 1 67 ? -12.134 -6.426 13.400 1.00 92.69 67 PHE A CA 1
ATOM 525 C C . PHE A 1 67 ? -12.039 -7.818 14.036 1.00 92.69 67 PHE A C 1
ATOM 527 O O . PHE A 1 67 ? -13.068 -8.409 14.356 1.00 92.69 67 PHE A O 1
ATOM 534 N N . GLY A 1 68 ? -10.832 -8.365 14.190 1.00 83.44 68 GLY A N 1
ATOM 535 C CA . GLY A 1 68 ? -10.609 -9.631 14.878 1.00 83.44 68 GLY A CA 1
ATOM 536 C C . GLY A 1 68 ? -10.801 -9.433 16.374 1.00 83.44 68 GLY A C 1
ATOM 537 O O . GLY A 1 68 ? -10.058 -8.679 16.996 1.00 83.44 68 GLY A O 1
ATOM 538 N N . SER A 1 69 ? -11.839 -10.069 16.911 1.00 59.31 69 SER A N 1
ATOM 539 C CA . SER A 1 69 ? -12.123 -10.143 18.349 1.00 59.31 69 SER A CA 1
ATOM 540 C C . SER A 1 69 ? -11.137 -11.070 19.047 1.00 59.31 69 SER A C 1
ATOM 542 O O . SER A 1 69 ? -10.862 -12.144 18.464 1.00 59.31 69 SER A O 1
#